Protein AF-A0A1E1X188-F1 (afdb_monomer)

Foldseek 3Di:
DPDPQKDFAQVRLLVCLVVLLFQAKEFEPPDPDCVSVVVSVVSCVVSVHHYHYDPDWQQVVQVVVVQFDADPVRDTDPGDGTRMMTGGDDPDPDVVSVVNNVD

InterPro domains:
  IPR000530 Small ribosomal subunit protein eS12 [PR00972] (10-26)
  IPR000530 Small ribosomal subunit protein eS12 [PR00972] (52-73)
  IPR000530 Small ribosomal subunit protein eS12 [PR00972] (77-90)
  IPR004038 Ribosomal protein eL8/eL30/eS12/Gadd45 [PF01248] (5-84)
  IPR029064 Ribosomal protein eL30-like superfamily [G3DSA:3.30.1330.30] (1-103)
  IPR029064 Ribosomal protein eL30-like superfamily [SSF55315] (4-98)

Solvent-accessible surface area (backbone atoms only — not comparable to full-atom values): 5939 Å² total; per-residue (Å²): 137,81,78,83,28,69,37,66,36,64,72,52,33,52,56,33,53,77,65,67,48,45,60,38,36,41,37,34,68,73,49,100,51,69,64,61,56,53,51,52,54,49,54,26,63,76,70,72,35,42,70,46,76,38,85,54,55,31,42,60,49,7,45,75,73,60,37,45,41,69,47,98,87,68,51,77,42,78,58,43,62,31,58,30,40,26,34,47,59,82,91,58,98,41,72,68,57,55,50,58,73,73,102

Sequence (103 aa):
LANGCLLRGIHQVTKALDAKKVKACIVSKQTSEEGYLKLIQALCKEHGVPCIQTEFDSEKIGQWAGLCKYDIEGVARKIVGATSVAVTTFDEKSESAEEMMKL

Structure (mmCIF, N/CA/C/O backbone):
data_AF-A0A1E1X188-F1
#
_entry.id   AF-A0A1E1X188-F1
#
loop_
_atom_site.group_PDB
_atom_site.id
_atom_site.type_symbol
_atom_site.label_atom_id
_atom_site.label_alt_id
_atom_site.label_comp_id
_atom_site.label_asym_id
_atom_site.label_entity_id
_atom_site.label_seq_id
_atom_site.pdbx_PDB_ins_code
_atom_site.Cartn_x
_atom_site.Cartn_y
_atom_site.Cartn_z
_atom_site.occupancy
_atom_site.B_iso_or_equiv
_atom_site.auth_seq_id
_atom_site.auth_comp_id
_atom_site.auth_asym_id
_atom_site.auth_atom_id
_atom_site.pdbx_PDB_model_num
ATOM 1 N N . LEU A 1 1 ? -7.186 -7.712 -18.345 1.00 33.12 1 LEU A N 1
ATOM 2 C CA . LEU A 1 1 ? -7.572 -7.407 -16.948 1.00 33.12 1 LEU A CA 1
ATOM 3 C C . LEU A 1 1 ? -6.537 -8.060 -16.037 1.00 33.12 1 LEU A C 1
ATOM 5 O O . LEU A 1 1 ? -6.767 -9.146 -15.539 1.00 33.12 1 LEU A O 1
ATOM 9 N N . ALA A 1 2 ? -5.341 -7.476 -15.951 1.00 31.91 2 ALA A N 1
ATOM 10 C CA . ALA A 1 2 ? -4.203 -8.076 -15.256 1.00 31.91 2 ALA A CA 1
ATOM 11 C C . ALA A 1 2 ? -4.201 -7.605 -13.792 1.00 31.91 2 ALA A C 1
ATOM 13 O O . ALA A 1 2 ? -3.762 -6.501 -13.496 1.00 31.91 2 ALA A O 1
ATOM 14 N N . ASN A 1 3 ? -4.826 -8.408 -12.933 1.00 47.59 3 ASN A N 1
ATOM 15 C CA . ASN A 1 3 ? -4.724 -8.492 -11.471 1.00 47.59 3 ASN A CA 1
ATOM 16 C C . ASN A 1 3 ? -4.288 -7.199 -10.745 1.00 47.59 3 ASN A C 1
ATOM 18 O O . ASN A 1 3 ? -3.152 -7.065 -10.295 1.00 47.59 3 ASN A O 1
ATOM 22 N N . GLY A 1 4 ? -5.221 -6.251 -10.593 1.00 59.19 4 GLY A N 1
ATOM 23 C CA . GLY A 1 4 ? -5.067 -5.007 -9.820 1.00 59.19 4 GLY A CA 1
ATOM 24 C C . GLY A 1 4 ? -5.058 -5.213 -8.299 1.00 59.19 4 GLY A C 1
ATOM 25 O O . GLY A 1 4 ? -5.822 -4.568 -7.586 1.00 59.19 4 GLY A O 1
ATOM 26 N N . CYS A 1 5 ? -4.219 -6.132 -7.817 1.00 71.44 5 CYS A N 1
ATOM 27 C CA . CYS A 1 5 ? -4.069 -6.475 -6.401 1.00 71.44 5 CYS A CA 1
ATOM 28 C C . CYS A 1 5 ? -3.287 -5.405 -5.613 1.00 71.44 5 CYS A C 1
ATOM 30 O O . CYS A 1 5 ? -3.469 -5.262 -4.405 1.00 71.44 5 CYS A O 1
ATOM 32 N N . L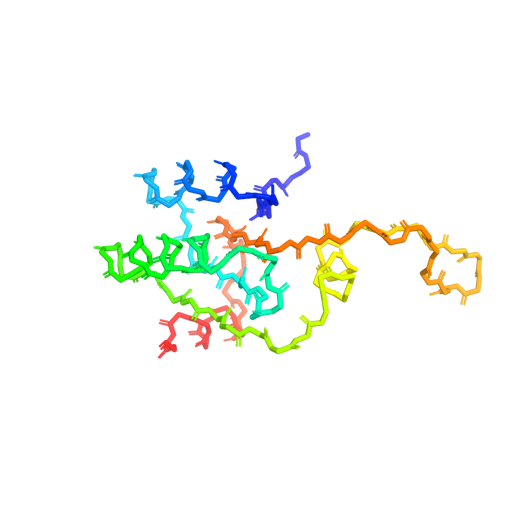EU A 1 6 ? -2.441 -4.624 -6.291 1.00 80.38 6 LEU A N 1
ATOM 33 C CA . LEU A 1 6 ? -1.600 -3.602 -5.672 1.00 80.38 6 LEU A CA 1
ATOM 34 C C . LEU A 1 6 ? -2.056 -2.202 -6.080 1.00 80.38 6 LEU A C 1
ATOM 36 O O . LEU A 1 6 ? -2.076 -1.844 -7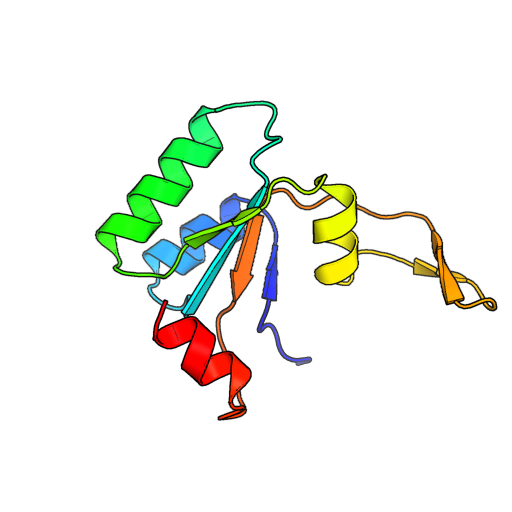.259 1.00 80.38 6 LEU A O 1
ATOM 40 N N . LEU A 1 7 ? -2.389 -1.397 -5.080 1.00 85.56 7 LEU A N 1
ATOM 41 C CA . LEU A 1 7 ? -2.702 0.015 -5.213 1.00 85.56 7 LEU A CA 1
ATOM 42 C C . LEU A 1 7 ? -1.505 0.836 -4.769 1.00 85.56 7 LEU A C 1
ATOM 44 O O . LEU A 1 7 ? -0.866 0.537 -3.763 1.00 85.56 7 LEU A O 1
ATOM 48 N N . ARG A 1 8 ? -1.214 1.888 -5.524 1.00 85.81 8 ARG A N 1
ATOM 49 C CA . ARG A 1 8 ? -0.005 2.693 -5.362 1.00 85.81 8 ARG A CA 1
ATOM 50 C C . ARG A 1 8 ? -0.364 4.164 -5.286 1.00 85.81 8 ARG A C 1
ATOM 52 O O . ARG A 1 8 ? -1.157 4.665 -6.083 1.00 85.81 8 ARG A O 1
ATOM 59 N N . GLY A 1 9 ? 0.276 4.854 -4.352 1.00 82.88 9 GLY A N 1
ATOM 60 C CA . GLY A 1 9 ? 0.076 6.277 -4.132 1.00 82.88 9 GLY A CA 1
ATOM 61 C C . GLY A 1 9 ? -1.080 6.582 -3.184 1.00 82.88 9 GLY A C 1
ATOM 62 O O . GLY A 1 9 ? -2.071 5.858 -3.089 1.00 82.88 9 GLY A O 1
ATOM 63 N N . ILE A 1 10 ? -0.945 7.716 -2.500 1.00 84.38 10 ILE A N 1
ATOM 64 C CA . ILE A 1 10 ? -1.741 8.077 -1.323 1.00 84.38 10 ILE A CA 1
ATOM 65 C C . ILE A 1 10 ? -3.240 8.098 -1.638 1.00 84.38 10 ILE A C 1
ATOM 67 O O . ILE A 1 10 ? -4.015 7.478 -0.923 1.00 84.38 10 ILE A O 1
ATOM 71 N N . HIS A 1 11 ? -3.649 8.730 -2.742 1.00 86.25 11 HIS A N 1
ATOM 72 C CA . HIS A 1 11 ? -5.068 8.870 -3.082 1.00 86.25 11 HIS A CA 1
ATOM 73 C C . HIS A 1 11 ? -5.770 7.529 -3.352 1.00 86.25 11 HIS A C 1
ATOM 75 O O . HIS A 1 11 ? -6.926 7.332 -2.983 1.00 86.25 11 HIS A O 1
ATOM 81 N N . GLN A 1 12 ? -5.084 6.591 -4.010 1.00 86.94 12 GLN A N 1
ATOM 82 C CA . GLN A 1 12 ? -5.660 5.271 -4.268 1.00 86.94 12 GLN A CA 1
ATOM 83 C C . GLN A 1 12 ? -5.737 4.448 -2.983 1.00 86.94 12 GLN A C 1
ATOM 85 O O . GLN A 1 12 ? -6.727 3.753 -2.764 1.00 86.94 12 GLN A O 1
ATOM 90 N N . VAL A 1 13 ? -4.710 4.559 -2.136 1.00 87.38 13 VAL A N 1
ATOM 91 C CA . VAL A 1 13 ? -4.633 3.881 -0.840 1.00 87.38 13 VAL A CA 1
ATOM 92 C C . VAL A 1 13 ? -5.754 4.351 0.084 1.00 87.38 13 VAL A C 1
ATOM 94 O O . VAL A 1 13 ? -6.492 3.511 0.589 1.00 87.38 13 VAL A O 1
ATOM 97 N N . THR A 1 14 ? -5.957 5.663 0.245 1.00 86.94 14 THR A N 1
ATOM 98 C CA . THR A 1 14 ? -7.038 6.200 1.090 1.00 86.94 14 THR A CA 1
ATOM 99 C C . THR A 1 14 ? -8.408 5.770 0.579 1.00 86.94 14 THR A C 1
ATOM 101 O O . THR A 1 14 ? -9.198 5.218 1.333 1.00 86.94 14 THR A O 1
ATOM 104 N N . LYS A 1 15 ? -8.654 5.882 -0.733 1.00 88.25 15 LYS A N 1
ATOM 105 C CA . LYS A 1 15 ? -9.924 5.463 -1.342 1.00 88.25 15 LYS A CA 1
ATOM 106 C C . LYS A 1 15 ? -10.226 3.976 -1.131 1.00 88.25 15 LYS A C 1
ATOM 108 O O . LYS A 1 15 ? -11.386 3.583 -1.019 1.00 88.25 15 LYS A O 1
ATOM 113 N N . ALA A 1 16 ? -9.202 3.129 -1.138 1.00 86.50 16 ALA A N 1
ATOM 114 C CA . ALA A 1 16 ? -9.378 1.697 -0.944 1.00 86.50 16 ALA A CA 1
ATOM 115 C C . ALA A 1 16 ? -9.522 1.304 0.529 1.00 86.50 16 ALA A C 1
ATOM 117 O O . ALA A 1 16 ? -10.265 0.361 0.819 1.00 86.50 16 ALA A O 1
ATOM 118 N N . LEU A 1 17 ? -8.853 2.032 1.430 1.00 86.44 17 LEU A N 1
ATOM 119 C CA . LEU A 1 17 ? -9.051 1.934 2.874 1.00 86.44 17 LEU A CA 1
ATOM 120 C C . LEU A 1 17 ? -10.500 2.282 3.235 1.00 86.44 17 LEU A C 1
ATOM 122 O O . LEU A 1 17 ? -11.166 1.460 3.859 1.00 86.44 17 LEU A O 1
ATOM 126 N N . ASP A 1 18 ? -11.025 3.393 2.709 1.00 87.62 18 ASP A N 1
ATOM 127 C CA . ASP A 1 18 ? -12.426 3.799 2.898 1.00 87.62 18 ASP A CA 1
ATOM 128 C C . ASP A 1 18 ? -13.405 2.742 2.359 1.00 87.62 18 ASP A C 1
ATOM 130 O O . ASP A 1 18 ? -14.437 2.439 2.959 1.00 87.62 18 ASP A O 1
ATOM 134 N N . ALA A 1 19 ? -13.070 2.130 1.217 1.00 86.31 19 ALA A N 1
ATOM 135 C CA . ALA A 1 19 ? -13.868 1.067 0.614 1.00 86.31 19 ALA A CA 1
ATOM 136 C C . ALA A 1 19 ? -13.757 -0.287 1.345 1.00 86.31 19 ALA A C 1
ATOM 138 O O . ALA A 1 19 ? -14.426 -1.235 0.931 1.00 86.31 19 ALA A O 1
ATOM 139 N N . LYS A 1 20 ? -12.910 -0.405 2.382 1.00 82.62 20 LYS A N 1
ATOM 140 C CA . LYS A 1 20 ? -12.607 -1.646 3.125 1.00 82.62 20 LYS A CA 1
ATOM 141 C C . LYS A 1 20 ? -12.194 -2.819 2.232 1.00 82.62 20 LYS A C 1
ATOM 143 O O . LYS A 1 20 ? -12.458 -3.979 2.533 1.00 82.62 20 LYS A O 1
ATOM 148 N N . LYS A 1 21 ? -11.550 -2.517 1.104 1.00 81.56 21 LYS A N 1
ATOM 149 C CA . LYS A 1 21 ? -11.059 -3.526 0.148 1.00 81.56 21 LYS A CA 1
ATOM 150 C C . LYS A 1 21 ? -9.596 -3.884 0.374 1.00 81.56 21 LYS A C 1
ATOM 152 O O . LYS A 1 21 ? -9.049 -4.660 -0.398 1.00 81.56 21 LYS A O 1
ATOM 157 N N . VAL A 1 22 ? -8.958 -3.281 1.372 1.00 84.12 22 VAL A N 1
ATOM 158 C CA . VAL A 1 22 ? -7.531 -3.424 1.645 1.00 84.12 22 VAL A CA 1
ATOM 159 C C . VAL A 1 22 ? -7.320 -4.456 2.740 1.00 84.12 22 VAL A C 1
ATOM 161 O O . VAL A 1 22 ? -7.955 -4.394 3.786 1.00 84.12 22 VAL A O 1
ATOM 164 N N . LYS A 1 23 ? -6.405 -5.389 2.486 1.00 83.38 23 LYS A N 1
ATOM 165 C CA . LYS A 1 23 ? -5.969 -6.409 3.441 1.00 83.38 23 LYS A CA 1
ATOM 166 C C . LYS A 1 23 ? -4.706 -5.995 4.195 1.00 83.38 23 LYS A C 1
ATOM 168 O O . LYS A 1 23 ? -4.554 -6.378 5.342 1.00 83.38 23 LYS A O 1
ATOM 173 N N . ALA A 1 24 ? -3.816 -5.227 3.566 1.00 84.06 24 ALA A N 1
ATOM 174 C CA . ALA A 1 24 ? -2.595 -4.726 4.194 1.00 84.06 24 ALA A CA 1
ATOM 175 C C . ALA A 1 24 ? -2.144 -3.404 3.563 1.00 84.06 24 ALA A C 1
ATOM 177 O O . ALA A 1 24 ? -2.313 -3.195 2.356 1.00 84.06 24 ALA A O 1
ATOM 178 N N . CYS A 1 25 ? -1.520 -2.542 4.365 1.00 86.50 25 CYS A N 1
ATOM 179 C CA . CYS A 1 25 ? -0.877 -1.315 3.899 1.00 86.50 25 CYS A CA 1
ATOM 180 C C . CYS A 1 25 ? 0.600 -1.278 4.280 1.00 86.50 25 CYS A C 1
ATOM 182 O O . CYS A 1 25 ? 0.985 -1.625 5.394 1.00 86.50 25 CYS A O 1
ATOM 184 N N . ILE A 1 26 ? 1.415 -0.778 3.358 1.00 86.81 26 ILE A N 1
ATOM 185 C CA . ILE A 1 26 ? 2.841 -0.533 3.541 1.00 86.81 26 ILE A CA 1
ATOM 186 C C . ILE A 1 26 ? 3.072 0.962 3.358 1.00 86.81 26 ILE A C 1
ATOM 188 O O . ILE A 1 26 ? 2.624 1.553 2.370 1.00 86.81 26 ILE A O 1
ATOM 192 N N . VAL A 1 27 ? 3.760 1.577 4.317 1.00 86.12 27 VAL A N 1
ATOM 193 C CA . VAL A 1 27 ? 4.044 3.014 4.320 1.00 86.12 27 VAL A CA 1
ATOM 194 C C . VAL A 1 27 ? 5.514 3.254 4.663 1.00 86.12 27 VAL A C 1
ATOM 196 O O . VAL A 1 27 ? 6.030 2.694 5.632 1.00 86.12 27 VAL A O 1
ATOM 199 N N . SER A 1 28 ? 6.186 4.113 3.894 1.00 83.25 28 SER A N 1
ATOM 200 C CA . SER A 1 28 ? 7.567 4.529 4.166 1.00 83.25 28 SER A CA 1
ATOM 201 C C . SER A 1 28 ? 7.631 5.555 5.292 1.00 83.25 28 SER A C 1
ATOM 203 O O . SER A 1 28 ? 6.980 6.590 5.188 1.00 83.25 28 SER A O 1
ATOM 205 N N . LYS A 1 29 ? 8.476 5.371 6.312 1.00 78.31 29 LYS A N 1
ATOM 206 C CA . LYS A 1 29 ? 8.697 6.405 7.345 1.00 78.31 29 LYS A CA 1
ATOM 207 C C . LYS A 1 29 ? 9.339 7.682 6.787 1.00 78.31 29 LYS A C 1
ATOM 209 O O . LYS A 1 29 ? 9.079 8.765 7.299 1.00 78.31 29 LYS A O 1
ATOM 214 N N . GLN A 1 30 ? 10.126 7.577 5.716 1.00 73.00 30 GLN A N 1
ATOM 215 C CA . GLN A 1 30 ? 10.696 8.724 5.009 1.00 73.00 30 GLN A CA 1
ATOM 216 C C . GLN A 1 30 ? 9.649 9.372 4.093 1.00 73.00 30 GLN A C 1
ATOM 218 O O . GLN A 1 30 ? 9.661 9.205 2.875 1.00 73.00 30 GLN A O 1
ATOM 223 N N . THR A 1 31 ? 8.703 10.092 4.687 1.00 67.06 31 THR A N 1
ATOM 224 C CA . THR A 1 31 ? 7.757 10.921 3.937 1.00 67.06 31 THR A CA 1
ATOM 225 C C . THR A 1 31 ? 8.075 12.381 4.202 1.00 67.06 31 THR A C 1
ATOM 227 O O . THR A 1 31 ? 8.306 12.758 5.347 1.00 67.06 31 THR A O 1
ATOM 230 N N . SER A 1 32 ? 8.077 13.206 3.158 1.00 69.88 32 SER A N 1
ATOM 231 C CA . SER A 1 32 ? 8.377 14.642 3.244 1.00 69.88 32 SER A CA 1
ATOM 232 C C . SER A 1 32 ? 7.406 15.399 4.155 1.00 69.88 32 SER A C 1
ATOM 234 O O . SER A 1 32 ? 7.787 16.394 4.763 1.00 69.88 32 SER A O 1
ATOM 236 N N . GLU A 1 33 ? 6.166 14.915 4.273 1.00 78.56 33 GLU A N 1
ATOM 237 C CA . GLU A 1 33 ? 5.144 15.473 5.156 1.00 78.56 33 GLU A CA 1
ATOM 238 C C . GLU A 1 33 ? 4.632 14.406 6.130 1.00 78.56 33 GLU A C 1
ATOM 240 O O . GLU A 1 33 ? 4.032 13.401 5.737 1.00 78.56 33 GLU A O 1
ATOM 245 N N . GLU A 1 34 ? 4.801 14.664 7.428 1.00 80.25 34 GLU A N 1
ATOM 246 C CA . GLU A 1 34 ? 4.300 13.793 8.498 1.00 80.25 34 GLU A CA 1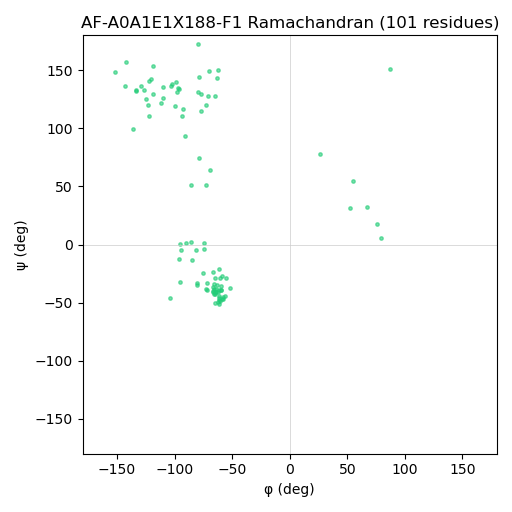
ATOM 247 C C . GLU A 1 34 ? 2.771 13.641 8.495 1.00 80.25 34 GLU A C 1
ATOM 249 O O . GLU A 1 34 ? 2.238 12.684 9.061 1.00 80.25 34 GLU A O 1
ATOM 254 N N . GLY A 1 35 ? 2.055 14.583 7.872 1.00 84.19 35 GLY A N 1
ATOM 255 C CA . GLY A 1 35 ? 0.601 14.544 7.750 1.00 84.19 35 GLY A CA 1
ATOM 256 C C . GLY A 1 35 ? 0.121 13.260 7.077 1.00 84.19 35 GLY A C 1
ATOM 257 O O . GLY A 1 35 ? -0.776 12.599 7.594 1.00 84.19 35 GLY A O 1
ATOM 258 N N . TYR A 1 36 ? 0.772 12.834 5.992 1.00 82.75 36 TYR A N 1
ATOM 259 C CA . TYR A 1 36 ? 0.373 11.621 5.273 1.00 82.75 36 TYR A CA 1
ATOM 260 C C . TYR A 1 36 ? 0.554 10.352 6.100 1.00 82.75 36 TYR A C 1
ATOM 262 O O . TYR A 1 36 ? -0.297 9.464 6.059 1.00 82.75 36 TYR A O 1
ATOM 270 N N . LEU A 1 37 ? 1.628 10.284 6.889 1.00 83.19 37 LEU A N 1
ATOM 271 C CA . LEU A 1 37 ? 1.870 9.162 7.791 1.00 83.19 37 LEU A CA 1
ATOM 272 C C . LEU A 1 37 ? 0.761 9.047 8.829 1.00 83.19 37 LEU A C 1
ATOM 274 O O . LEU A 1 37 ? 0.204 7.968 9.021 1.00 83.19 37 LEU A O 1
ATOM 278 N N . LYS A 1 38 ? 0.413 10.168 9.464 1.00 87.19 38 LYS A N 1
ATOM 279 C CA . LYS A 1 38 ? -0.627 10.221 10.496 1.00 87.19 38 LYS A CA 1
ATOM 280 C C . LYS A 1 38 ? -2.000 9.869 9.923 1.00 87.19 38 LYS A C 1
ATOM 282 O O . LYS A 1 38 ? -2.724 9.102 10.549 1.00 87.19 38 LYS A O 1
ATOM 287 N N . LEU A 1 39 ? -2.327 10.358 8.724 1.00 87.38 39 LEU A N 1
ATOM 288 C CA . LEU A 1 39 ? -3.589 10.052 8.043 1.00 87.38 39 LEU A CA 1
ATOM 289 C C . LEU A 1 39 ? -3.730 8.560 7.743 1.00 87.38 39 LEU A C 1
ATOM 291 O O . LEU A 1 39 ? -4.731 7.953 8.115 1.00 87.38 39 LEU A O 1
ATOM 295 N N . ILE A 1 40 ? -2.720 7.949 7.118 1.00 85.31 40 ILE A N 1
ATOM 296 C CA . ILE A 1 40 ? -2.788 6.522 6.786 1.00 85.31 40 ILE A CA 1
ATOM 297 C C . ILE A 1 40 ? -2.825 5.690 8.071 1.00 85.31 40 ILE A C 1
ATOM 299 O O . ILE A 1 40 ? -3.651 4.795 8.183 1.00 85.31 40 ILE A O 1
ATOM 303 N N . GLN A 1 41 ? -2.011 6.020 9.079 1.00 86.69 41 GLN A N 1
ATOM 304 C CA . GLN A 1 41 ? -2.038 5.327 10.371 1.00 86.69 41 GLN A CA 1
ATOM 305 C C . GLN A 1 41 ? -3.396 5.423 11.077 1.00 86.69 41 GLN A C 1
ATOM 307 O O . GLN A 1 41 ? -3.822 4.444 11.688 1.00 86.69 41 GLN A O 1
ATOM 312 N N . ALA A 1 42 ? -4.068 6.575 11.019 1.00 88.75 42 ALA A N 1
ATOM 313 C CA . ALA A 1 42 ? -5.400 6.743 11.592 1.00 88.75 42 ALA A CA 1
ATOM 314 C C . ALA A 1 42 ? -6.429 5.868 10.861 1.00 88.75 42 ALA A C 1
ATOM 316 O O . ALA A 1 42 ? -7.098 5.062 11.503 1.00 88.75 42 ALA A O 1
ATOM 317 N N . LEU A 1 43 ? -6.465 5.928 9.525 1.00 88.06 43 LEU A N 1
ATOM 318 C CA . LEU A 1 43 ? -7.385 5.125 8.708 1.00 88.06 43 LEU A CA 1
ATOM 319 C C . LEU A 1 43 ? -7.162 3.616 8.888 1.00 88.06 43 LEU A C 1
ATOM 321 O O . LEU A 1 43 ? -8.111 2.841 8.985 1.00 88.06 43 LEU A O 1
ATOM 325 N N . CYS A 1 44 ? -5.902 3.193 8.994 1.00 87.12 44 CYS A N 1
ATOM 326 C CA . CYS A 1 44 ? -5.542 1.815 9.307 1.00 87.12 44 CYS A CA 1
ATOM 327 C C . CYS A 1 44 ? -6.121 1.343 10.645 1.00 87.12 44 CYS A C 1
ATOM 329 O O . CYS A 1 44 ? -6.685 0.252 10.728 1.00 87.12 44 CYS A O 1
ATOM 331 N N . LYS A 1 45 ? -5.983 2.169 11.692 1.00 87.12 45 LYS A N 1
ATOM 332 C CA . LYS A 1 45 ? -6.479 1.866 13.040 1.00 87.12 45 LYS A CA 1
ATOM 333 C C . LYS A 1 45 ? -8.003 1.813 13.084 1.00 87.12 45 LYS A C 1
ATOM 335 O O . LYS A 1 45 ? -8.549 0.930 13.733 1.00 87.12 45 LYS A O 1
ATOM 340 N N . GLU A 1 46 ? -8.681 2.723 12.389 1.00 88.00 46 GLU A N 1
ATOM 341 C CA . GLU A 1 46 ? -10.147 2.766 12.335 1.00 88.00 46 GLU A CA 1
ATOM 342 C C . GLU A 1 46 ? -10.748 1.554 11.617 1.00 88.00 46 GLU A C 1
ATOM 344 O O . GLU A 1 46 ? -11.798 1.046 12.013 1.00 88.00 46 GLU A O 1
ATOM 349 N N . HIS A 1 47 ? -10.091 1.072 10.563 1.00 84.38 47 HIS A N 1
ATOM 350 C CA . HIS A 1 47 ? -10.577 -0.061 9.777 1.00 84.38 47 HIS A CA 1
ATOM 351 C C . HIS A 1 47 ? -10.011 -1.417 10.215 1.00 84.38 47 HIS A C 1
ATOM 353 O O . HIS A 1 47 ? -10.451 -2.437 9.688 1.00 84.38 47 HIS A O 1
ATOM 359 N N . GLY A 1 48 ? -9.087 -1.446 11.182 1.00 79.69 48 GLY A N 1
ATOM 360 C CA . GLY A 1 48 ? -8.475 -2.679 11.686 1.00 79.69 48 GLY A CA 1
ATOM 361 C C . GLY A 1 48 ? -7.598 -3.384 10.649 1.00 79.69 48 GLY A C 1
ATOM 362 O O . GLY A 1 48 ? -7.548 -4.609 10.620 1.00 79.69 48 GLY A O 1
ATOM 363 N N . VAL A 1 49 ? -6.950 -2.615 9.769 1.00 84.00 49 VAL A N 1
ATOM 364 C CA . VAL A 1 49 ? -6.064 -3.134 8.718 1.00 84.00 49 VAL A CA 1
ATOM 365 C C . VAL A 1 49 ? -4.612 -3.088 9.215 1.00 84.00 49 VAL A C 1
ATOM 367 O O . VAL A 1 49 ? -4.194 -2.047 9.736 1.00 84.00 49 VAL A O 1
ATOM 370 N N . PRO A 1 50 ? -3.817 -4.160 9.037 1.00 83.25 50 PRO A N 1
ATOM 371 C CA . PRO A 1 50 ? -2.412 -4.177 9.426 1.00 83.25 50 PRO A CA 1
ATOM 372 C C . PRO A 1 50 ? -1.607 -3.176 8.594 1.00 83.25 50 PRO A C 1
ATOM 374 O O . PRO A 1 50 ? -1.655 -3.170 7.356 1.00 83.25 50 PRO A O 1
ATOM 377 N N . CYS A 1 51 ? -0.858 -2.317 9.289 1.00 82.81 51 CYS A N 1
ATOM 378 C CA . CYS A 1 51 ? -0.081 -1.249 8.668 1.00 82.81 51 CYS A CA 1
ATOM 379 C C . CYS A 1 51 ? 1.395 -1.350 9.017 1.00 82.81 51 CYS A C 1
ATOM 381 O O . CYS A 1 51 ? 1.820 -1.109 10.146 1.00 82.81 51 CYS A O 1
ATOM 383 N N . ILE A 1 52 ? 2.176 -1.694 7.996 1.00 85.44 52 ILE A N 1
ATOM 384 C CA . ILE A 1 52 ? 3.603 -1.954 8.093 1.00 85.44 52 ILE A CA 1
ATOM 385 C C . ILE A 1 52 ? 4.344 -0.664 7.792 1.00 85.44 52 ILE A C 1
ATOM 387 O O . ILE A 1 52 ? 4.284 -0.120 6.687 1.00 85.44 52 ILE A O 1
ATOM 391 N N . GLN A 1 53 ? 5.057 -0.179 8.800 1.00 81.44 53 GLN A N 1
ATOM 392 C CA . GLN A 1 53 ? 5.918 0.984 8.671 1.00 81.44 53 GLN A CA 1
ATOM 393 C C . GLN A 1 53 ? 7.329 0.520 8.352 1.00 81.44 53 GLN A C 1
ATOM 395 O O . GLN A 1 53 ? 8.011 -0.049 9.204 1.00 81.44 53 GLN A O 1
ATOM 400 N N . THR A 1 54 ? 7.782 0.787 7.136 1.00 79.19 54 THR A N 1
ATOM 401 C CA . THR A 1 54 ? 9.138 0.444 6.713 1.00 79.19 54 THR A CA 1
ATOM 402 C C . THR A 1 54 ? 10.055 1.657 6.811 1.00 79.19 54 THR A C 1
ATOM 404 O O . THR A 1 54 ? 9.675 2.765 6.436 1.00 79.19 54 THR A O 1
ATOM 407 N N . GLU A 1 55 ? 11.287 1.448 7.268 1.00 77.62 55 GLU A N 1
ATOM 408 C CA . GLU A 1 55 ? 12.346 2.475 7.288 1.00 77.62 55 GLU A CA 1
ATOM 409 C C . GLU A 1 55 ? 13.048 2.645 5.935 1.00 77.62 55 GLU A C 1
ATOM 411 O O . GLU A 1 55 ? 13.884 3.528 5.776 1.00 77.62 55 GLU A O 1
ATOM 416 N N . PHE A 1 56 ? 12.698 1.812 4.955 1.00 78.81 56 PHE A N 1
ATOM 417 C CA . PHE A 1 56 ? 13.284 1.837 3.623 1.00 78.81 56 PHE A CA 1
ATOM 418 C C . PHE A 1 56 ? 12.865 3.063 2.810 1.00 78.81 56 PHE A C 1
ATOM 420 O O . PHE A 1 56 ? 11.746 3.569 2.935 1.00 78.81 56 PHE A O 1
ATOM 427 N N . ASP A 1 57 ? 13.777 3.486 1.934 1.00 82.19 57 ASP A N 1
ATOM 428 C CA . ASP A 1 57 ? 13.575 4.606 1.023 1.00 82.19 57 ASP A CA 1
ATOM 429 C C . ASP A 1 57 ? 12.418 4.329 0.052 1.00 82.19 57 ASP A C 1
ATOM 431 O O . ASP A 1 57 ? 12.167 3.187 -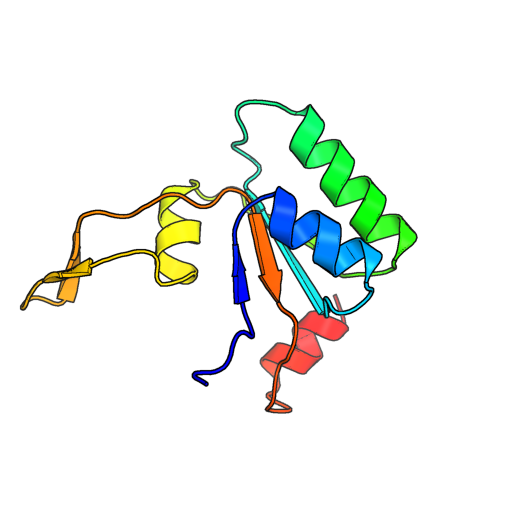0.353 1.00 82.19 57 ASP A O 1
ATOM 435 N N . SER A 1 58 ? 11.744 5.398 -0.373 1.00 79.94 58 SER A N 1
ATOM 436 C CA . SER A 1 58 ? 10.597 5.322 -1.290 1.00 79.94 58 SER A CA 1
ATOM 437 C C . SER A 1 58 ? 10.909 4.595 -2.607 1.00 79.94 58 SER A C 1
ATOM 439 O O . SER A 1 58 ? 10.031 3.949 -3.181 1.00 79.94 58 SER A O 1
ATOM 441 N N . GLU A 1 59 ? 12.160 4.636 -3.071 1.00 83.19 59 GLU A N 1
ATOM 442 C CA . GLU A 1 59 ? 12.623 3.925 -4.265 1.00 83.19 59 GLU A CA 1
ATOM 443 C C . GLU A 1 59 ? 12.588 2.403 -4.092 1.00 83.19 59 GLU A C 1
ATOM 445 O O . GLU A 1 59 ? 12.115 1.697 -4.980 1.00 83.19 59 GLU A O 1
ATOM 450 N N . LYS A 1 60 ? 13.005 1.876 -2.935 1.00 84.69 60 LYS A N 1
ATOM 451 C CA . LYS A 1 60 ? 12.992 0.425 -2.669 1.00 84.69 60 LYS A CA 1
ATOM 452 C C . LYS A 1 6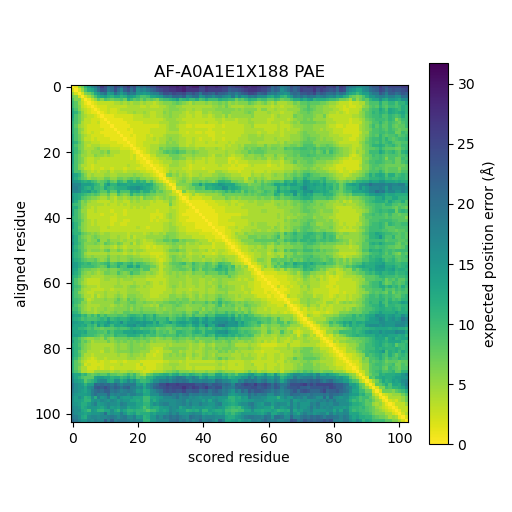0 ? 11.566 -0.118 -2.650 1.00 84.69 60 LYS A C 1
ATOM 454 O O . LYS A 1 60 ? 11.291 -1.161 -3.234 1.00 84.69 60 LYS A O 1
ATOM 459 N N . ILE A 1 61 ? 10.643 0.632 -2.051 1.00 83.56 61 ILE A N 1
ATOM 460 C CA . ILE A 1 61 ? 9.213 0.291 -2.046 1.00 83.56 61 ILE A CA 1
ATOM 461 C C . ILE A 1 61 ? 8.640 0.375 -3.462 1.00 83.56 61 ILE A C 1
ATOM 463 O O . ILE A 1 61 ? 7.869 -0.491 -3.870 1.00 83.56 61 ILE A O 1
ATOM 467 N N . GLY A 1 62 ? 9.054 1.379 -4.237 1.00 83.88 62 GLY A N 1
ATOM 468 C CA . GLY A 1 62 ? 8.725 1.486 -5.655 1.00 83.88 62 GLY A CA 1
ATOM 469 C C . GLY A 1 62 ? 9.186 0.265 -6.450 1.00 83.88 62 GLY A C 1
ATOM 470 O O . GLY A 1 62 ? 8.409 -0.308 -7.212 1.00 83.88 62 GLY A O 1
ATOM 471 N N . GLN A 1 63 ? 10.416 -0.196 -6.219 1.00 85.31 63 GLN A N 1
ATOM 472 C CA . GLN A 1 63 ? 10.953 -1.407 -6.834 1.00 85.31 63 GLN A CA 1
ATOM 473 C C . GLN A 1 63 ? 10.135 -2.651 -6.453 1.00 85.31 63 GLN A C 1
ATOM 475 O O . GLN A 1 63 ? 9.780 -3.427 -7.337 1.00 85.31 63 GLN A O 1
ATOM 480 N N . TRP A 1 64 ? 9.768 -2.814 -5.176 1.00 83.44 64 TRP A N 1
ATOM 481 C CA . TRP A 1 64 ? 8.909 -3.914 -4.708 1.00 83.44 64 TRP A CA 1
ATOM 482 C C . TRP A 1 64 ? 7.503 -3.870 -5.306 1.00 83.44 64 TRP A C 1
ATOM 484 O O . TRP A 1 64 ? 6.928 -4.905 -5.625 1.00 83.44 64 TRP A O 1
ATOM 494 N N . ALA A 1 65 ? 6.969 -2.669 -5.520 1.00 81.69 65 ALA A N 1
ATOM 495 C CA . ALA A 1 65 ? 5.701 -2.456 -6.205 1.00 81.69 65 ALA A CA 1
ATOM 496 C C . ALA A 1 65 ? 5.792 -2.655 -7.734 1.00 81.69 65 ALA A C 1
ATOM 498 O O . ALA A 1 65 ? 4.801 -2.445 -8.436 1.00 81.69 65 ALA A O 1
ATOM 499 N N . GLY A 1 66 ? 6.963 -3.023 -8.268 1.00 82.94 66 GLY A N 1
ATOM 500 C CA . GLY A 1 66 ? 7.185 -3.231 -9.700 1.00 82.94 66 GLY A CA 1
ATOM 501 C C . GLY A 1 66 ? 7.294 -1.934 -10.508 1.00 82.94 66 GLY A C 1
ATOM 502 O O . GLY A 1 66 ? 7.168 -1.951 -11.730 1.00 82.94 66 GLY A O 1
ATOM 503 N N . LEU A 1 67 ? 7.534 -0.794 -9.854 1.00 83.31 67 LEU A N 1
ATOM 504 C CA . LEU A 1 67 ? 7.719 0.516 -10.485 1.00 83.31 67 LEU A CA 1
ATOM 505 C C . LEU A 1 67 ? 9.169 0.735 -10.918 1.00 83.31 67 LEU A C 1
ATOM 507 O O . LEU A 1 67 ? 9.794 1.749 -10.606 1.00 83.31 67 LEU A O 1
ATOM 511 N N . CYS A 1 68 ? 9.717 -0.230 -11.643 1.00 85.50 68 CYS A N 1
ATOM 512 C CA . CYS A 1 68 ? 11.066 -0.154 -12.174 1.00 85.50 68 CYS A CA 1
ATOM 513 C C . CYS A 1 68 ? 11.134 -0.783 -13.565 1.00 85.50 68 CYS A C 1
ATOM 515 O O . CYS A 1 68 ? 10.287 -1.588 -13.954 1.00 85.50 68 CYS A O 1
ATOM 517 N N . LYS A 1 69 ? 12.139 -0.377 -14.339 1.00 83.31 69 LYS A N 1
ATOM 518 C CA . LYS A 1 69 ? 12.502 -1.055 -15.581 1.00 83.31 69 LYS A CA 1
ATOM 519 C C . LYS A 1 69 ? 13.746 -1.878 -15.307 1.00 83.31 69 LYS A C 1
ATOM 521 O O . LYS A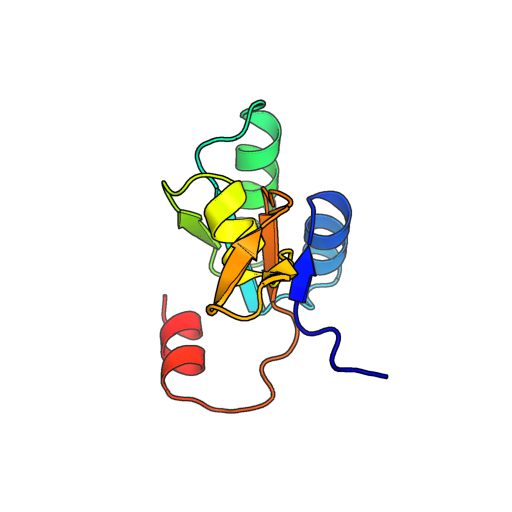 1 69 ? 14.667 -1.393 -14.660 1.00 83.31 69 LYS A O 1
ATOM 526 N N . TYR A 1 70 ? 13.771 -3.104 -15.797 1.00 86.69 70 TYR A N 1
ATOM 527 C CA . TYR A 1 70 ? 14.953 -3.945 -15.704 1.00 86.69 70 TYR A CA 1
ATOM 528 C C . TYR A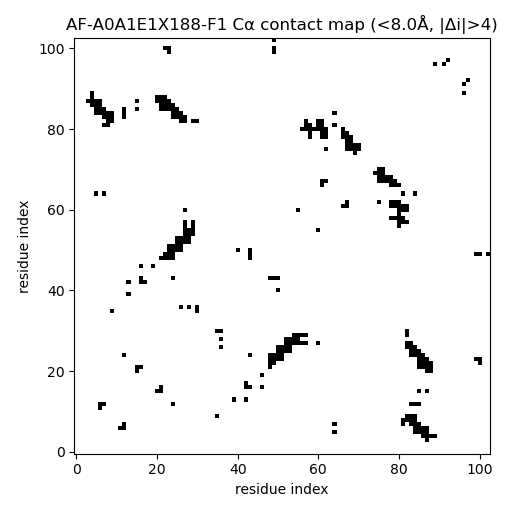 1 70 ? 15.728 -3.856 -17.008 1.00 86.69 70 TYR A C 1
ATOM 530 O O . TYR A 1 70 ? 15.139 -3.921 -18.090 1.00 86.69 70 TYR A O 1
ATOM 538 N N . ASP A 1 71 ? 17.038 -3.697 -16.892 1.00 84.06 71 ASP A N 1
ATOM 539 C CA . ASP A 1 71 ? 17.934 -3.897 -18.020 1.00 84.06 71 ASP A CA 1
ATOM 540 C C . ASP A 1 71 ? 18.204 -5.389 -18.241 1.00 84.06 71 ASP A C 1
ATOM 542 O O . ASP A 1 71 ? 17.822 -6.242 -17.441 1.00 84.06 71 ASP A O 1
ATOM 546 N N . ILE A 1 72 ? 18.894 -5.703 -19.336 1.00 85.31 72 ILE A N 1
ATOM 547 C CA . ILE A 1 72 ? 19.199 -7.073 -19.779 1.00 85.31 72 ILE A CA 1
ATOM 548 C C . ILE A 1 72 ? 20.002 -7.851 -18.714 1.00 85.31 72 ILE A C 1
ATOM 550 O O . ILE A 1 72 ? 19.872 -9.065 -18.606 1.00 85.31 72 ILE A O 1
ATOM 554 N N . GLU A 1 73 ? 20.773 -7.147 -17.880 1.00 84.12 73 GLU A N 1
ATOM 555 C CA . GLU A 1 73 ? 21.566 -7.708 -16.774 1.00 84.12 73 GLU A CA 1
ATOM 556 C C . GLU A 1 73 ? 20.772 -7.865 -15.460 1.00 84.12 73 GLU A C 1
ATOM 558 O O . GLU A 1 73 ? 21.330 -8.249 -14.436 1.00 84.12 73 GLU A O 1
ATOM 563 N N . GLY A 1 74 ? 19.473 -7.543 -15.451 1.00 80.19 74 GLY A N 1
ATOM 564 C CA . GLY A 1 74 ? 18.610 -7.669 -14.271 1.00 80.19 74 GLY A CA 1
ATOM 565 C C . GLY A 1 74 ? 18.746 -6.537 -13.248 1.00 80.19 74 GLY A C 1
ATOM 566 O O . GLY A 1 74 ? 18.112 -6.579 -12.194 1.00 80.19 74 GLY A O 1
ATOM 567 N N . VAL A 1 75 ? 19.524 -5.494 -13.548 1.00 83.62 75 VAL A N 1
ATOM 568 C CA . VAL A 1 75 ? 19.631 -4.304 -12.692 1.00 83.62 75 VAL A CA 1
ATOM 569 C C . VAL A 1 75 ? 18.428 -3.386 -12.920 1.00 83.62 75 VAL A C 1
ATOM 571 O O . VAL A 1 75 ? 18.081 -3.062 -14.059 1.00 83.62 75 VAL A O 1
ATOM 574 N N . ALA A 1 76 ? 17.792 -2.949 -11.831 1.00 81.25 76 ALA A N 1
ATOM 575 C CA . ALA A 1 76 ? 16.678 -2.010 -11.884 1.00 81.25 76 ALA A CA 1
ATOM 576 C C . ALA A 1 76 ? 17.174 -0.596 -12.229 1.00 81.25 76 ALA A C 1
ATOM 578 O O . ALA A 1 76 ? 17.962 0.004 -11.500 1.00 81.25 76 ALA A O 1
ATOM 579 N N . ARG A 1 77 ? 16.678 -0.042 -13.336 1.00 80.12 77 ARG A N 1
ATOM 580 C CA . ARG A 1 77 ? 16.883 1.344 -13.762 1.00 80.12 77 ARG A CA 1
ATOM 581 C C . ARG A 1 77 ? 15.545 2.085 -13.846 1.00 80.12 77 ARG A C 1
ATOM 583 O O . ARG A 1 77 ? 14.490 1.494 -14.072 1.00 80.12 77 ARG A O 1
ATOM 590 N N . LYS A 1 78 ? 15.583 3.414 -13.673 1.00 81.88 78 LYS A N 1
ATOM 591 C CA . LYS A 1 78 ? 14.398 4.304 -13.659 1.00 81.88 78 LYS A CA 1
ATOM 592 C C . LYS A 1 78 ? 13.341 3.871 -12.635 1.00 81.88 78 LYS A C 1
ATOM 594 O O . LYS A 1 78 ? 12.181 3.647 -12.983 1.00 81.88 78 LYS A O 1
ATOM 599 N N . ILE A 1 79 ? 13.768 3.731 -11.384 1.00 83.44 79 ILE A N 1
ATOM 600 C CA . ILE A 1 79 ? 12.880 3.412 -10.268 1.00 83.44 79 ILE A CA 1
ATOM 601 C C . ILE A 1 79 ? 12.011 4.637 -9.974 1.00 83.44 79 ILE A C 1
ATOM 603 O O . ILE A 1 79 ? 12.521 5.745 -9.824 1.00 83.44 79 ILE A O 1
ATOM 607 N N . VAL A 1 80 ? 10.695 4.440 -9.915 1.00 84.56 80 VAL A N 1
ATOM 608 C CA . VAL A 1 80 ? 9.76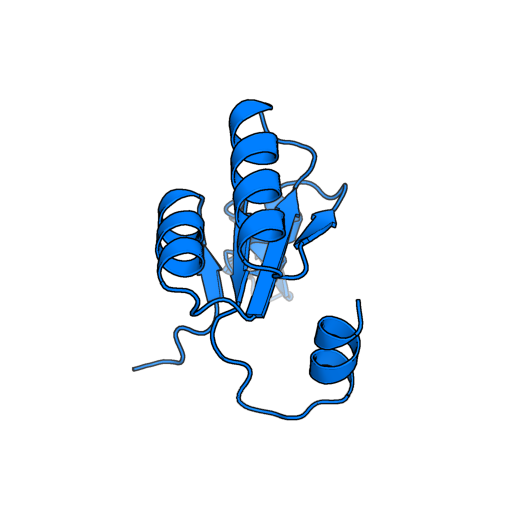1 5.466 -9.445 1.00 84.56 80 VAL A CA 1
ATOM 609 C C . VAL A 1 80 ? 9.419 5.150 -8.001 1.00 84.56 80 VAL A C 1
ATOM 611 O O . VAL A 1 80 ? 8.869 4.088 -7.713 1.00 84.56 80 VAL A O 1
ATOM 614 N N . GLY A 1 81 ? 9.746 6.073 -7.101 1.00 82.81 81 GLY A N 1
ATOM 615 C CA . GLY A 1 81 ? 9.455 5.913 -5.685 1.00 82.81 81 GLY A CA 1
ATOM 616 C C . GLY A 1 81 ? 7.955 5.832 -5.401 1.00 82.81 81 GLY A C 1
ATOM 617 O O . GLY A 1 81 ? 7.146 6.522 -6.025 1.00 82.81 81 GLY A O 1
ATOM 618 N N . ALA A 1 82 ? 7.590 4.996 -4.433 1.00 82.56 82 ALA A N 1
ATOM 619 C CA . ALA A 1 82 ? 6.243 4.921 -3.890 1.00 82.56 82 ALA A CA 1
ATOM 620 C C . ALA A 1 82 ? 6.293 5.109 -2.374 1.00 82.56 82 ALA A C 1
ATOM 622 O O . ALA A 1 82 ? 7.001 4.400 -1.667 1.00 82.56 82 ALA A O 1
ATOM 623 N N . THR A 1 83 ? 5.523 6.071 -1.876 1.00 82.00 83 THR A N 1
ATOM 624 C CA . THR A 1 83 ? 5.426 6.368 -0.439 1.00 82.00 83 THR A CA 1
ATOM 625 C C . THR A 1 83 ? 4.487 5.401 0.282 1.00 82.00 83 THR A C 1
ATOM 627 O O . THR A 1 83 ? 4.693 5.056 1.444 1.00 82.00 83 THR A O 1
ATOM 630 N N . SER A 1 84 ? 3.428 4.972 -0.405 1.00 84.19 84 SER A N 1
ATOM 631 C CA . SER A 1 84 ? 2.388 4.110 0.146 1.00 84.19 84 SER A CA 1
ATOM 632 C C . SER A 1 84 ? 1.889 3.112 -0.890 1.00 84.19 84 SER A C 1
ATOM 634 O O . SER A 1 84 ? 1.660 3.450 -2.059 1.00 84.19 84 SER A O 1
ATOM 636 N N . VAL A 1 85 ? 1.727 1.871 -0.436 1.00 86.56 85 VAL A N 1
ATOM 637 C CA . VAL A 1 85 ? 1.230 0.745 -1.226 1.00 86.56 85 VAL A CA 1
ATOM 638 C C . VAL A 1 85 ? 0.174 0.015 -0.403 1.00 86.56 85 VAL A C 1
ATOM 640 O O . VAL A 1 85 ? 0.383 -0.263 0.776 1.00 86.56 85 VAL A O 1
ATOM 643 N N . ALA A 1 86 ? -0.969 -0.284 -1.009 1.00 86.81 86 ALA A N 1
ATOM 644 C CA . ALA A 1 86 ? -2.035 -1.062 -0.388 1.00 86.81 86 ALA A CA 1
ATOM 645 C C . ALA A 1 86 ? -2.312 -2.324 -1.198 1.00 86.81 86 ALA A C 1
ATOM 647 O O . ALA A 1 86 ? -2.286 -2.297 -2.428 1.00 86.81 86 ALA A O 1
ATOM 648 N N . VAL A 1 87 ? -2.603 -3.416 -0.500 1.00 86.12 87 VAL A N 1
ATOM 649 C CA . VAL A 1 87 ? -2.881 -4.716 -1.109 1.00 86.12 87 VAL A CA 1
ATOM 650 C C . VAL A 1 87 ? -4.356 -5.056 -0.947 1.00 86.12 87 VAL A C 1
ATOM 652 O O . VAL A 1 87 ? -4.872 -5.019 0.170 1.00 86.12 87 VAL A O 1
ATOM 655 N N . THR A 1 88 ? -5.046 -5.374 -2.042 1.00 79.81 88 THR A N 1
ATOM 656 C CA . THR A 1 88 ? -6.503 -5.585 -2.064 1.00 79.81 88 THR A CA 1
ATOM 657 C C . THR A 1 88 ? -6.914 -7.057 -2.133 1.00 79.81 88 THR A C 1
ATOM 659 O O . THR A 1 88 ? -7.762 -7.495 -1.357 1.00 79.81 88 THR A O 1
ATOM 662 N N . THR A 1 89 ? -6.307 -7.865 -3.007 1.00 70.12 89 THR A N 1
ATOM 663 C CA . THR A 1 89 ? -6.702 -9.273 -3.207 1.00 70.12 89 THR A CA 1
ATOM 664 C C . THR A 1 89 ? -5.502 -10.211 -3.289 1.00 70.12 89 THR A C 1
ATOM 666 O O . THR A 1 89 ? -4.889 -10.368 -4.338 1.00 70.12 89 THR A O 1
ATOM 669 N N . PHE A 1 90 ? -5.185 -10.893 -2.188 1.00 62.16 90 PHE A N 1
ATOM 670 C CA . PHE A 1 90 ? -4.384 -12.120 -2.240 1.00 62.16 90 PHE A CA 1
ATOM 671 C C . PHE A 1 90 ? -5.282 -13.271 -2.707 1.00 62.16 90 PHE A C 1
ATOM 673 O O . PHE A 1 90 ? -6.241 -13.590 -1.998 1.00 62.16 90 PHE A O 1
ATOM 680 N N . ASP A 1 91 ? -4.993 -13.841 -3.879 1.00 53.59 91 ASP A N 1
ATOM 681 C CA . ASP A 1 91 ? -5.736 -14.979 -4.447 1.00 53.59 91 ASP A CA 1
ATOM 682 C C . ASP A 1 91 ? -5.168 -16.344 -4.033 1.00 53.59 91 ASP A C 1
ATOM 684 O O . ASP A 1 91 ? -5.729 -17.378 -4.378 1.00 53.59 91 ASP A O 1
ATOM 688 N N . GLU A 1 92 ? -4.120 -16.380 -3.211 1.00 50.50 92 GLU A N 1
ATOM 689 C CA . GLU A 1 92 ? -3.601 -17.633 -2.669 1.00 50.50 92 GLU A CA 1
ATOM 690 C C . GLU A 1 92 ? -3.523 -17.559 -1.146 1.00 50.50 92 GLU A C 1
ATOM 692 O O . GLU A 1 92 ? -3.023 -16.587 -0.574 1.00 50.50 92 GLU A O 1
ATOM 697 N N . LYS A 1 93 ? -4.026 -18.610 -0.487 1.00 50.97 93 LYS A N 1
ATOM 698 C CA . LYS A 1 93 ? -3.734 -18.928 0.916 1.00 50.97 93 LYS A CA 1
ATOM 699 C C . LYS A 1 93 ? -2.273 -19.376 1.017 1.00 50.97 93 LYS A C 1
ATOM 701 O O . LYS A 1 93 ? -1.990 -20.545 1.249 1.00 50.97 93 LYS A O 1
ATOM 706 N N . SER A 1 94 ? -1.345 -18.479 0.716 1.00 57.69 94 SER A N 1
ATOM 707 C CA . SER A 1 94 ? 0.063 -18.699 1.004 1.00 57.69 94 SER A CA 1
ATOM 708 C C . SER A 1 94 ? 0.298 -18.426 2.487 1.00 57.69 94 SER A C 1
ATOM 710 O O . SER A 1 94 ? -0.317 -17.526 3.064 1.00 57.69 94 SER A O 1
ATOM 712 N N . GLU A 1 95 ? 1.186 -19.199 3.110 1.00 59.28 95 GLU A N 1
ATOM 713 C CA . GLU A 1 95 ? 1.523 -19.076 4.538 1.00 59.28 95 GLU A CA 1
ATOM 714 C C . GLU A 1 95 ? 1.894 -17.628 4.902 1.00 59.28 95 GLU A C 1
ATOM 716 O O . GLU A 1 95 ? 1.445 -17.095 5.913 1.00 59.28 95 GLU A O 1
ATOM 721 N N . SER A 1 96 ? 2.588 -16.931 3.998 1.00 57.19 96 SER A N 1
ATOM 722 C CA . SER A 1 96 ? 2.962 -15.524 4.163 1.00 57.19 96 SER A CA 1
ATOM 723 C C . SER A 1 96 ? 1.766 -14.565 4.179 1.00 57.19 96 SER A C 1
ATOM 725 O O . SER A 1 96 ? 1.796 -13.563 4.887 1.00 57.19 96 SER A O 1
ATOM 727 N N . ALA A 1 97 ? 0.694 -14.837 3.427 1.00 56.97 97 ALA A N 1
ATOM 728 C CA . ALA A 1 97 ? -0.516 -14.015 3.481 1.00 56.97 97 ALA A CA 1
ATOM 729 C C . ALA A 1 97 ? -1.276 -14.223 4.800 1.00 56.97 97 ALA A C 1
ATOM 731 O O . ALA A 1 97 ? -1.883 -13.284 5.315 1.00 56.97 97 ALA A O 1
ATOM 732 N N . GLU A 1 98 ? -1.227 -15.434 5.362 1.00 54.00 98 GLU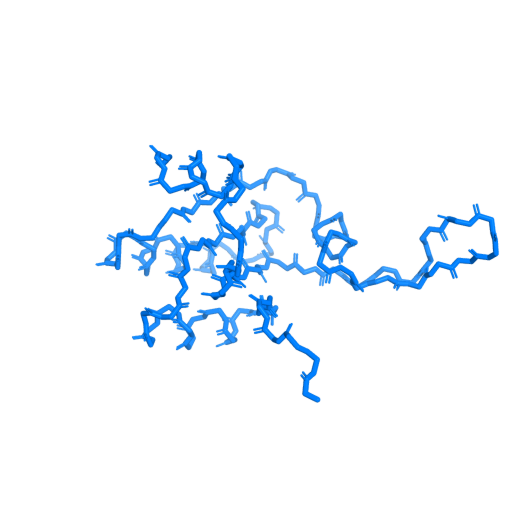 A N 1
ATOM 733 C CA . GLU A 1 98 ? -1.826 -15.742 6.662 1.00 54.00 98 GLU A CA 1
ATOM 734 C C . GLU A 1 98 ? -1.039 -15.131 7.826 1.00 54.00 98 GLU A C 1
ATOM 736 O O . GLU A 1 98 ? -1.646 -14.630 8.769 1.00 54.00 98 GLU A O 1
ATOM 741 N N . GLU A 1 99 ? 0.294 -15.120 7.762 1.00 60.62 99 GLU A N 1
ATOM 742 C CA . GLU A 1 99 ? 1.145 -14.422 8.735 1.00 60.62 99 GLU A CA 1
ATOM 743 C C . GLU A 1 99 ? 0.895 -12.911 8.727 1.00 60.62 99 GLU A C 1
ATOM 745 O O . GLU A 1 99 ? 0.761 -12.296 9.782 1.00 60.62 99 GLU A O 1
ATOM 750 N N . MET A 1 100 ? 0.725 -12.321 7.544 1.00 58.75 100 MET A N 1
ATOM 751 C CA . MET A 1 100 ? 0.402 -10.899 7.388 1.00 58.75 100 MET A CA 1
ATOM 752 C C . MET A 1 100 ? -0.986 -10.525 7.925 1.00 58.75 100 MET A C 1
ATOM 754 O O . MET A 1 100 ? -1.211 -9.365 8.251 1.00 58.75 100 MET A O 1
ATOM 758 N N . MET A 1 101 ? -1.910 -11.488 8.019 1.00 57.41 101 MET A N 1
ATOM 759 C CA . MET A 1 101 ? -3.219 -11.308 8.661 1.00 57.41 101 MET A CA 1
ATOM 760 C C . MET A 1 101 ? -3.183 -11.527 10.185 1.00 57.41 101 MET A C 1
ATOM 762 O O . MET A 1 101 ? -4.159 -11.197 10.855 1.00 57.41 101 MET A O 1
ATOM 766 N N . LYS A 1 102 ? -2.102 -12.105 10.730 1.00 54.00 102 LYS A N 1
ATOM 767 C CA . LYS A 1 102 ? -1.910 -12.357 12.172 1.00 54.00 102 LYS A CA 1
ATOM 768 C C . LYS A 1 102 ? -1.091 -11.266 12.882 1.00 54.00 102 LYS A C 1
ATOM 770 O O . LYS A 1 102 ? -1.045 -11.282 14.111 1.00 54.00 102 LYS A O 1
ATOM 775 N N . LEU A 1 103 ? -0.440 -10.379 12.124 1.00 50.81 103 LEU A N 1
ATOM 776 C CA . LEU A 1 103 ? 0.250 -9.168 12.597 1.00 50.81 103 LEU A CA 1
ATOM 777 C C . LEU A 1 103 ? -0.740 -8.033 12.875 1.00 50.81 103 LEU A C 1
ATOM 779 O O . LEU A 1 103 ? -0.524 -7.322 13.880 1.00 50.81 103 LEU A O 1
#

Secondary structure (DSSP, 8-state):
-----EEESHHHHHHHHHTT--SEEEEES--S-HHHHHHHHHHHHHHT--EEEE-S-HHHHHHHTT-SEEPTTS-EESPPP-SEEEE----S--HHHHHHHH-

Organism: NCBI:txid187763

Mean predicted aligned error: 7.88 Å

pLDDT: mean 77.92, std 12.51, range [31.91, 88.75]

Radius of gyration: 14.04 Å; Cα contacts (8 Å, |Δi|>4): 169; chains: 1; bounding box: 35×34×33 Å

Nearest PDB structures (foldseek):
  8b2l-assembly1_C1  TM=9.353E-01  e=3.243E-11  Nicotiana tabacum
  7r81-assembly1_N2  TM=8.599E-01  e=4.809E-10  Neurospora crassa
  8vft-assembly1_MM  TM=8.825E-01  e=9.601E-10  Oryctolagus cuniculus
  4v7e-assembly1_BM  TM=9.006E-01  e=4.016E-08  Triticum aestivum
  4bts-assembly1_AU  TM=8.743E-01  e=4.611E-08  Tetrahymena thermophila